Protein AF-A0A317LNT5-F1 (afdb_monomer)

Secondary structure (DSSP, 8-state):
----------------------------------HHHHHHHHHHHHHHHHHHH-HHHHHHHH---S-SEEETTEEESSHHHHHHHTTSEEEETTEEEE-TTS-HHHHGGGGT--HHHHHHHHHHHHHHSEE-SSSS-EEHHHHHHHHHHHHTTS-SSHHHHHHHHHHHHTTPPP-

pLDDT: mean 80.12, std 17.14, range [40.41, 97.0]

Radius of gyration: 27.3 Å; Cα contacts (8 Å, |Δi|>4): 209; chains: 1; bounding box: 41×61×91 Å

Nearest PDB structures (foldseek):
  6fer-assembly11_K  TM=1.697E-01  e=6.367E+00  Homo sapiens

Sequence (175 aa):
MVLSLALVSVTGCSGAGEGDAGDAAEEEQKEYISRVWVIDTAWTHVLGRILEGDEEGVAVLGGSAQPFEEHGGNVWETNIDFLLDSGLLQEADGQYRVDPSLGMAEAGREISLGGEEIRDAVMRTLEASPVTWCGEETNGLDFADAYYTEHYGEFDSKKEYVVSIGKYVECGTAP

Solvent-accessible surface area (backbone atoms only — not comparable to full-atom values): 10520 Å² total; per-residue (Å²): 139,85,88,85,82,86,86,86,84,88,80,84,77,92,72,94,63,87,72,75,80,66,76,75,72,74,73,75,78,67,57,91,76,54,68,66,56,54,48,52,46,33,45,41,48,46,52,35,54,36,51,74,75,32,73,64,39,48,43,57,34,60,59,43,93,49,67,68,50,75,57,99,88,47,74,24,55,19,56,50,54,45,36,41,67,23,56,45,33,46,80,55,98,91,39,61,42,52,54,70,88,58,51,48,54,64,26,14,55,89,70,75,41,54,33,62,62,50,44,52,54,51,47,55,47,23,58,69,19,76,38,63,87,77,57,77,76,42,34,35,39,63,55,30,49,48,52,44,72,74,50,69,84,75,62,64,44,71,68,53,49,55,56,28,47,58,31,41,78,70,61,38,77,55,124

Mean predicted aligned error: 11.36 Å

Foldseek 3Di:
DDDDDDDDDDDDDDDPDPPPPPPPPPPPPQDDDDLLLLLQLLLLLLLQLCQVDPPPLVCLQQVQQAQPDDDPNDTHRGLVRVQVQLVQWDDDPNGIGGDSVAQLQNSNVVVPDGSVVSVVSSLVSQQRAWDPQQHDIDGRSVLSVVCSVPCPPVDRDPVLSNVQSNCSSVNHHRD

Structure (mmCIF, N/CA/C/O backbone):
data_AF-A0A317LNT5-F1
#
_entry.id   AF-A0A317LNT5-F1
#
loop_
_atom_site.group_PDB
_atom_site.id
_atom_site.type_symbol
_atom_site.label_atom_id
_atom_site.label_alt_id
_atom_site.label_comp_id
_atom_site.label_asym_id
_atom_site.label_entity_id
_atom_site.label_seq_id
_atom_site.pdbx_PDB_ins_code
_atom_site.Cartn_x
_atom_site.Cartn_y
_atom_site.Cartn_z
_atom_site.occupancy
_atom_site.B_iso_or_equiv
_atom_site.auth_seq_id
_atom_site.auth_comp_id
_atom_site.auth_asym_id
_atom_site.auth_atom_id
_atom_site.pdbx_PDB_model_num
ATOM 1 N N . MET A 1 1 ? 9.625 -50.856 71.221 1.00 41.06 1 MET A N 1
ATOM 2 C CA . MET A 1 1 ? 10.938 -50.339 71.675 1.00 41.06 1 MET A CA 1
ATOM 3 C C . MET A 1 1 ? 11.763 -50.101 70.419 1.00 41.06 1 MET A C 1
ATOM 5 O O . MET A 1 1 ? 11.916 -51.053 69.681 1.00 41.06 1 MET A O 1
ATOM 9 N N . VAL A 1 2 ? 12.227 -48.915 70.035 1.00 40.41 2 VAL A N 1
ATOM 10 C CA . VAL A 1 2 ? 12.371 -47.619 70.709 1.00 40.41 2 VAL A CA 1
ATOM 11 C C . VAL A 1 2 ? 11.974 -46.516 69.718 1.00 40.41 2 VAL A C 1
ATOM 13 O O . VAL A 1 2 ? 12.307 -46.568 68.541 1.00 40.41 2 VAL A O 1
ATOM 16 N N . LEU A 1 3 ? 11.224 -45.561 70.254 1.00 41.91 3 LEU A N 1
ATOM 17 C CA . LEU A 1 3 ? 10.791 -44.284 69.700 1.00 41.91 3 LEU A CA 1
ATOM 18 C C . LEU A 1 3 ? 11.866 -43.233 70.042 1.00 41.91 3 LEU A C 1
ATOM 20 O O . LEU A 1 3 ? 12.284 -43.231 71.199 1.00 41.91 3 LEU A O 1
ATOM 24 N N . SER A 1 4 ? 12.302 -42.377 69.106 1.00 43.25 4 SER A N 1
ATOM 25 C CA . SER A 1 4 ? 13.040 -41.095 69.304 1.00 43.25 4 SER A CA 1
ATOM 26 C C . SER A 1 4 ? 13.486 -40.558 67.927 1.00 43.25 4 SER A C 1
ATOM 28 O O . SER A 1 4 ? 13.850 -41.362 67.083 1.00 43.25 4 SER A O 1
ATOM 30 N N . LEU A 1 5 ? 13.523 -39.266 67.592 1.00 48.53 5 LEU A N 1
ATOM 31 C CA . LEU A 1 5 ? 13.329 -38.024 68.341 1.00 48.53 5 LEU A CA 1
ATOM 32 C C . LEU A 1 5 ? 12.905 -36.916 67.348 1.00 48.53 5 LEU A C 1
ATOM 34 O O . LEU A 1 5 ? 13.256 -36.960 66.172 1.00 48.53 5 LEU A O 1
ATOM 38 N N . ALA A 1 6 ? 12.160 -35.934 67.848 1.00 48.81 6 ALA A N 1
ATOM 39 C CA . ALA A 1 6 ? 11.609 -34.794 67.123 1.00 48.81 6 ALA A CA 1
ATOM 40 C C . ALA A 1 6 ? 12.649 -33.732 66.716 1.00 48.81 6 ALA A C 1
ATOM 42 O O . ALA A 1 6 ? 13.654 -33.555 67.399 1.00 48.81 6 ALA A O 1
ATOM 43 N N . LEU A 1 7 ? 12.303 -32.926 65.707 1.00 53.44 7 LEU A N 1
ATOM 44 C CA . LEU A 1 7 ? 12.669 -31.510 65.641 1.00 53.44 7 LEU A CA 1
ATOM 45 C C . LEU A 1 7 ? 11.464 -30.716 65.127 1.00 53.44 7 LEU A C 1
ATOM 47 O O . LEU A 1 7 ? 11.053 -30.822 63.975 1.00 53.44 7 LEU A O 1
ATOM 51 N N . VAL A 1 8 ? 10.875 -29.973 66.058 1.00 48.09 8 VAL A N 1
ATOM 52 C CA . VAL A 1 8 ? 9.843 -28.965 65.844 1.00 48.09 8 VAL A CA 1
ATOM 53 C C . VAL A 1 8 ? 10.559 -27.652 65.536 1.00 48.09 8 VAL A C 1
ATOM 55 O O . VAL A 1 8 ? 11.406 -27.226 66.320 1.00 48.09 8 VAL A O 1
ATOM 58 N N . SER A 1 9 ? 10.182 -26.980 64.452 1.00 61.81 9 SER A N 1
ATOM 59 C CA . SER A 1 9 ? 10.436 -25.548 64.288 1.00 61.81 9 SER A CA 1
ATOM 60 C C . SER A 1 9 ? 9.100 -24.825 64.356 1.00 61.81 9 SER A C 1
ATOM 62 O O . SER A 1 9 ? 8.249 -24.971 63.483 1.00 61.81 9 SER A O 1
ATOM 64 N N . VAL A 1 10 ? 8.910 -24.092 65.452 1.00 53.84 10 VAL A N 1
ATOM 65 C CA . VAL A 1 10 ? 7.802 -23.161 65.648 1.00 53.84 10 VAL A CA 1
ATOM 66 C C . VAL A 1 10 ? 8.249 -21.805 65.114 1.00 53.84 10 VAL A C 1
ATOM 68 O O . VAL A 1 10 ? 9.133 -21.180 65.693 1.00 53.84 10 VAL A O 1
ATOM 71 N N . THR A 1 11 ? 7.601 -21.323 64.063 1.00 61.69 11 THR A N 1
ATOM 72 C CA . THR A 1 11 ? 7.450 -19.888 63.805 1.00 61.69 11 THR A CA 1
ATOM 73 C C . THR A 1 11 ? 5.978 -19.641 63.536 1.00 61.69 11 THR A C 1
ATOM 75 O O . THR A 1 11 ? 5.487 -19.772 62.420 1.00 61.69 11 THR A O 1
ATOM 78 N N . GLY A 1 12 ? 5.252 -19.345 64.612 1.00 47.97 12 GLY A N 1
ATOM 79 C CA . GLY A 1 12 ? 3.944 -18.726 64.511 1.00 47.97 12 GLY A CA 1
ATOM 80 C C . GLY A 1 12 ? 4.105 -17.230 64.264 1.00 47.97 12 GLY A C 1
ATOM 81 O O . GLY A 1 12 ? 4.896 -16.577 64.939 1.00 47.97 12 GLY A O 1
ATOM 82 N N . CYS A 1 13 ? 3.311 -16.694 63.347 1.00 54.97 13 CYS A N 1
ATOM 83 C CA . CYS A 1 13 ? 2.581 -15.464 63.614 1.00 54.97 13 CYS A CA 1
ATOM 84 C C . CYS A 1 13 ? 1.271 -15.515 62.832 1.00 54.97 13 CYS A C 1
ATOM 86 O O . CYS A 1 13 ? 1.260 -15.498 61.603 1.00 54.97 13 CYS A O 1
ATOM 88 N N . SER A 1 14 ? 0.173 -15.633 63.576 1.00 50.62 14 SER A N 1
ATOM 89 C CA . SER A 1 14 ? -1.175 -15.395 63.087 1.00 50.62 14 SER A CA 1
ATOM 90 C C . SER A 1 14 ? -1.264 -13.983 62.521 1.00 50.62 14 SER A C 1
ATOM 92 O O . SER A 1 14 ? -1.016 -13.009 63.226 1.00 50.62 14 SER A O 1
ATOM 94 N N . GLY A 1 15 ? -1.675 -13.892 61.268 1.00 41.75 15 GLY A N 1
ATOM 95 C CA . GLY A 1 15 ? -2.195 -12.684 60.655 1.00 41.75 15 GLY A CA 1
ATOM 96 C C . GLY A 1 15 ? -3.374 -13.101 59.800 1.00 41.75 15 GLY A C 1
ATOM 97 O O . GLY A 1 15 ? -3.214 -13.341 58.610 1.00 41.75 15 GLY A O 1
ATOM 98 N N . ALA A 1 16 ? -4.535 -13.266 60.434 1.00 53.12 16 ALA A N 1
ATOM 99 C CA . ALA A 1 16 ? -5.800 -13.292 59.725 1.00 53.12 16 ALA A CA 1
ATOM 100 C C . ALA A 1 16 ? -6.025 -11.877 59.186 1.00 53.12 16 ALA A C 1
ATOM 102 O O . ALA A 1 16 ? -6.449 -10.982 59.912 1.00 53.12 16 ALA A O 1
ATOM 103 N N . GLY A 1 17 ? -5.637 -11.669 57.937 1.00 40.84 17 GLY A N 1
ATOM 104 C CA . GLY A 1 17 ? -6.259 -10.688 57.074 1.00 40.84 17 GLY A CA 1
ATOM 105 C C . GLY A 1 17 ? -6.892 -11.498 55.964 1.00 40.84 17 GLY A C 1
ATOM 106 O O . GLY A 1 17 ? -6.172 -12.192 55.248 1.00 40.84 17 GLY A O 1
ATOM 107 N N . GLU A 1 18 ? -8.219 -11.469 55.876 1.00 49.56 18 GLU A N 1
ATOM 108 C CA . GLU A 1 18 ? -8.924 -11.741 54.630 1.00 49.56 18 GLU A CA 1
ATOM 109 C C . GLU A 1 18 ? -8.228 -10.924 53.537 1.00 49.56 18 GLU A C 1
ATOM 111 O O . GLU A 1 18 ? -8.405 -9.713 53.425 1.00 49.56 18 GLU A O 1
ATOM 116 N N . GLY A 1 19 ? -7.345 -11.587 52.792 1.00 40.50 19 GLY A N 1
ATOM 117 C CA . GLY A 1 19 ? -6.929 -11.110 51.495 1.00 40.50 19 GLY A CA 1
ATOM 118 C C . GLY A 1 19 ? -8.161 -11.247 50.635 1.00 40.50 19 GLY A C 1
ATOM 119 O O . GLY A 1 19 ? -8.465 -12.347 50.177 1.00 40.50 19 GLY A O 1
ATOM 120 N N . ASP A 1 20 ? -8.898 -10.144 50.520 1.00 44.88 20 ASP A N 1
ATOM 121 C CA . ASP A 1 20 ? -9.689 -9.829 49.346 1.00 44.88 20 ASP A CA 1
ATOM 122 C C . ASP A 1 20 ? -8.919 -10.397 48.155 1.00 44.88 20 ASP A C 1
ATOM 124 O O . ASP A 1 20 ? -7.809 -9.951 47.844 1.00 44.88 20 ASP A O 1
ATOM 128 N N . ALA A 1 21 ? -9.444 -11.481 47.586 1.00 48.00 21 ALA A N 1
ATOM 129 C CA . ALA A 1 21 ? -9.039 -11.943 46.277 1.00 48.00 21 ALA A CA 1
ATOM 130 C C . ALA A 1 21 ? -9.561 -10.873 45.322 1.00 48.00 21 ALA A C 1
ATOM 132 O O . ALA A 1 21 ? -10.578 -11.060 44.661 1.00 48.00 21 ALA A O 1
ATOM 133 N N . GLY A 1 22 ? -8.902 -9.712 45.369 1.00 42.16 22 GLY A N 1
ATOM 134 C CA . GLY A 1 22 ? -9.009 -8.664 44.393 1.00 42.16 22 GLY A CA 1
ATOM 135 C C . GLY A 1 22 ? -8.662 -9.351 43.100 1.00 42.16 22 GLY A C 1
ATOM 136 O O . GLY A 1 22 ? -7.510 -9.731 42.886 1.00 42.16 22 GLY A O 1
ATOM 137 N N . ASP A 1 23 ? -9.725 -9.625 42.357 1.00 47.44 23 ASP A N 1
ATOM 138 C CA . ASP A 1 23 ? -9.767 -9.898 40.942 1.00 47.44 23 ASP A CA 1
ATOM 139 C C . ASP A 1 23 ? -8.608 -9.134 40.309 1.00 47.44 23 ASP A C 1
ATOM 141 O O . ASP A 1 23 ? -8.657 -7.912 40.139 1.00 47.44 23 ASP A O 1
ATOM 145 N N . ALA A 1 24 ? -7.489 -9.832 40.112 1.00 51.69 24 ALA A N 1
ATOM 146 C CA . ALA A 1 24 ? -6.407 -9.314 39.314 1.00 51.69 24 ALA A CA 1
ATOM 147 C C . ALA A 1 24 ? -6.984 -9.353 37.911 1.00 51.69 24 ALA A C 1
ATOM 149 O O . ALA A 1 24 ? -6.837 -10.352 37.213 1.00 51.69 24 ALA A O 1
ATOM 150 N N . ALA A 1 25 ? -7.731 -8.300 37.569 1.00 55.66 25 ALA A N 1
ATOM 151 C CA . ALA A 1 25 ? -8.067 -7.980 36.207 1.00 55.66 25 ALA A CA 1
ATOM 152 C C . ALA A 1 25 ? -6.741 -8.078 35.462 1.00 55.66 25 ALA A C 1
ATOM 154 O O . ALA A 1 25 ? -5.825 -7.287 35.699 1.00 55.66 25 ALA A O 1
ATOM 155 N N . GLU A 1 26 ? -6.595 -9.144 34.680 1.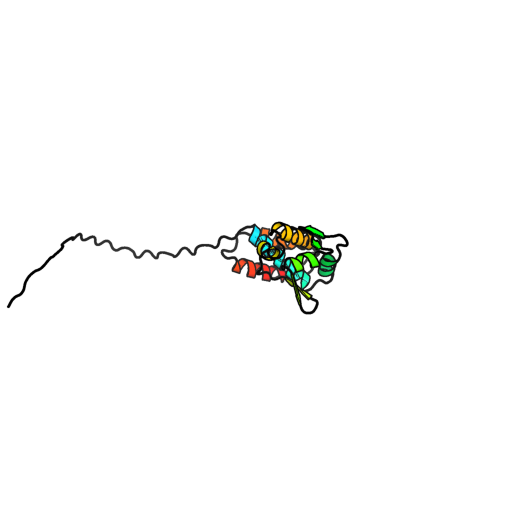00 55.78 26 GLU A N 1
ATOM 156 C CA . GLU A 1 26 ? -5.525 -9.250 33.715 1.00 55.78 26 GLU A CA 1
ATOM 157 C C . GLU A 1 26 ? -5.745 -8.043 32.807 1.00 55.78 26 GLU A C 1
ATOM 159 O O . GLU A 1 26 ? -6.661 -8.039 31.988 1.00 55.78 26 GLU A O 1
ATOM 164 N N . GLU A 1 27 ? -5.006 -6.954 33.042 1.00 60.03 27 GLU A N 1
ATOM 165 C CA . GLU A 1 27 ? -4.936 -5.867 32.079 1.00 60.03 27 GLU A CA 1
ATOM 166 C C . GLU A 1 27 ? -4.418 -6.516 30.798 1.00 60.03 27 GLU A C 1
ATOM 168 O O . GLU A 1 27 ? -3.234 -6.854 30.700 1.00 60.03 27 GLU A O 1
ATOM 173 N N . GLU A 1 28 ? -5.329 -6.783 29.856 1.00 65.31 28 GLU A N 1
ATOM 174 C CA . GLU A 1 28 ? -4.975 -7.229 28.518 1.00 65.31 28 GLU A CA 1
ATOM 175 C C . GLU A 1 28 ? -3.920 -6.253 28.006 1.00 65.31 28 GLU A C 1
ATOM 177 O O . GLU A 1 28 ? -4.168 -5.052 27.862 1.00 65.31 28 GLU A O 1
ATOM 182 N N . GLN A 1 29 ? -2.698 -6.756 27.818 1.00 68.00 29 GLN A N 1
ATOM 183 C CA . GLN A 1 29 ? -1.615 -5.943 27.293 1.00 68.00 29 GLN A CA 1
ATOM 184 C C . GLN A 1 29 ? -2.018 -5.512 25.889 1.00 68.00 29 GLN A C 1
ATOM 186 O O . GLN A 1 29 ? -1.993 -6.318 24.959 1.00 68.00 29 GLN A O 1
ATOM 191 N N . LYS A 1 30 ? -2.407 -4.242 25.754 1.00 76.00 30 LYS A N 1
ATOM 192 C CA . LYS A 1 30 ? -2.719 -3.644 24.459 1.00 76.00 30 LYS A CA 1
ATOM 193 C C . LYS A 1 30 ? -1.519 -3.804 23.536 1.00 76.00 30 LYS A C 1
ATOM 195 O O . LYS A 1 30 ? -0.383 -3.509 23.925 1.00 76.00 30 LYS A O 1
ATOM 200 N N . GLU A 1 31 ? -1.767 -4.291 22.325 1.00 90.19 31 GLU A N 1
ATOM 201 C CA . GLU A 1 31 ? -0.718 -4.446 21.327 1.00 90.19 31 GLU A CA 1
ATOM 202 C C . GLU A 1 31 ? -0.141 -3.063 20.988 1.00 90.19 31 GLU A C 1
ATOM 204 O O . GLU A 1 31 ? -0.874 -2.089 20.822 1.00 90.19 31 GLU A O 1
ATOM 209 N N . TYR A 1 32 ? 1.185 -2.950 20.873 1.00 90.56 32 TYR A N 1
ATOM 210 C CA . TYR A 1 32 ? 1.775 -1.726 20.338 1.00 90.56 32 TYR A CA 1
ATOM 211 C C . TYR A 1 32 ? 1.532 -1.654 18.827 1.00 90.56 32 TYR A C 1
ATOM 213 O O . TYR A 1 32 ? 2.093 -2.435 18.053 1.00 90.56 32 TYR A O 1
ATOM 221 N N . ILE A 1 33 ? 0.725 -0.678 18.415 1.00 94.88 33 ILE A N 1
ATOM 222 C CA . ILE A 1 33 ? 0.372 -0.429 17.019 1.00 94.88 33 ILE A CA 1
ATOM 223 C C . ILE A 1 33 ? 0.990 0.905 16.607 1.00 94.88 33 ILE A C 1
ATOM 225 O O . ILE A 1 33 ? 0.605 1.969 17.094 1.00 94.88 33 ILE A O 1
ATOM 229 N N . SER A 1 34 ? 2.001 0.856 15.740 1.00 94.56 34 SER A N 1
ATOM 230 C CA . SER A 1 34 ? 2.661 2.071 15.265 1.00 94.56 34 SER A CA 1
ATOM 231 C C . SER A 1 34 ? 1.815 2.769 14.196 1.00 94.56 34 SER A C 1
ATOM 233 O O . SER A 1 34 ? 1.147 2.117 13.396 1.00 94.56 34 SER A O 1
ATOM 235 N N . ARG A 1 35 ? 1.896 4.107 14.133 1.00 94.88 35 ARG A N 1
ATOM 236 C CA . ARG A 1 35 ? 1.295 4.914 13.046 1.00 94.88 35 ARG A CA 1
ATOM 237 C C . ARG A 1 35 ? 1.684 4.391 11.673 1.00 94.88 35 ARG A C 1
ATOM 239 O O . ARG A 1 35 ? 0.836 4.206 10.814 1.00 94.88 35 ARG A O 1
ATOM 246 N N . VAL A 1 36 ? 2.978 4.132 11.519 1.00 93.50 36 VAL A N 1
ATOM 247 C CA . VAL A 1 36 ? 3.580 3.646 10.282 1.00 93.50 36 VAL A CA 1
ATOM 248 C C . VAL A 1 36 ? 2.948 2.326 9.844 1.00 93.50 36 VAL A C 1
ATOM 250 O O . VAL A 1 36 ? 2.590 2.190 8.685 1.00 93.50 36 VAL A O 1
ATOM 253 N N . TRP A 1 37 ? 2.726 1.392 10.774 1.00 94.69 37 TRP A N 1
ATOM 254 C CA . TRP A 1 37 ? 2.079 0.124 10.450 1.00 94.69 37 TRP A CA 1
ATOM 255 C C . TRP A 1 37 ? 0.633 0.316 9.970 1.00 94.69 37 TRP A C 1
ATOM 257 O O . TRP A 1 37 ? 0.230 -0.334 9.012 1.00 94.69 37 TRP A O 1
ATOM 267 N N . VAL A 1 38 ? -0.140 1.218 10.589 1.00 96.00 38 VAL A N 1
ATOM 268 C CA . VAL A 1 38 ? -1.528 1.492 10.163 1.00 96.00 38 VAL A CA 1
ATOM 269 C C . VAL A 1 38 ? -1.564 2.099 8.761 1.00 96.00 38 VAL A C 1
ATOM 271 O O . VAL A 1 38 ? -2.360 1.655 7.939 1.00 96.00 38 VAL A O 1
ATOM 274 N N . ILE A 1 39 ? -0.687 3.072 8.491 1.00 95.94 39 ILE A N 1
ATOM 275 C CA . ILE A 1 39 ? -0.557 3.720 7.177 1.00 95.94 39 ILE A CA 1
ATOM 276 C C . ILE A 1 39 ? -0.194 2.683 6.115 1.00 95.94 39 ILE A C 1
ATOM 278 O O . ILE A 1 39 ? -0.938 2.518 5.153 1.00 95.94 39 ILE A O 1
ATOM 282 N N . ASP A 1 40 ? 0.886 1.926 6.332 1.00 95.25 40 ASP A N 1
ATOM 283 C CA . ASP A 1 40 ? 1.335 0.903 5.386 1.00 95.25 40 ASP A CA 1
ATOM 284 C C . ASP A 1 40 ? 0.236 -0.129 5.128 1.00 95.25 40 ASP A C 1
ATOM 286 O O . ASP A 1 40 ? -0.008 -0.498 3.986 1.00 95.25 40 ASP A O 1
ATOM 290 N N . THR A 1 41 ? -0.472 -0.566 6.173 1.00 95.62 41 THR A N 1
ATOM 291 C CA . THR A 1 41 ? -1.561 -1.540 6.026 1.0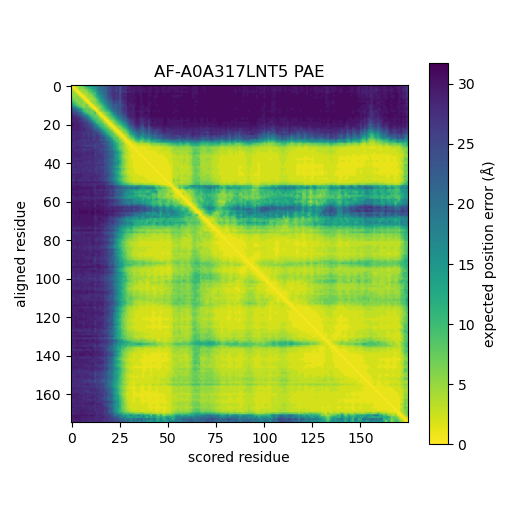0 95.62 41 THR A CA 1
ATOM 292 C C . THR A 1 41 ? -2.702 -0.957 5.190 1.00 95.62 41 THR A C 1
ATOM 294 O O . THR A 1 41 ? -3.185 -1.620 4.276 1.00 95.62 41 THR A O 1
ATOM 297 N N . ALA A 1 42 ? -3.117 0.288 5.441 1.00 96.19 42 ALA A N 1
ATOM 298 C CA . ALA A 1 42 ? -4.158 0.941 4.647 1.00 96.19 42 ALA A CA 1
ATOM 299 C C . ALA A 1 42 ? -3.744 1.061 3.173 1.00 96.19 42 ALA A C 1
ATOM 301 O O . ALA A 1 42 ? -4.503 0.672 2.285 1.00 96.19 42 ALA A O 1
ATOM 302 N N . TRP A 1 43 ? -2.517 1.513 2.915 1.00 96.06 43 TRP A N 1
ATOM 303 C CA . TRP A 1 43 ? -1.955 1.643 1.572 1.00 96.06 43 TRP A CA 1
ATOM 304 C C . TRP A 1 43 ? -1.932 0.304 0.826 1.00 96.06 43 TRP A C 1
ATOM 306 O O . TRP A 1 43 ? -2.403 0.213 -0.306 1.00 96.06 43 TRP A O 1
ATOM 316 N N . THR A 1 44 ? -1.459 -0.757 1.478 1.00 95.38 44 THR A N 1
ATOM 317 C CA . THR A 1 44 ? -1.389 -2.116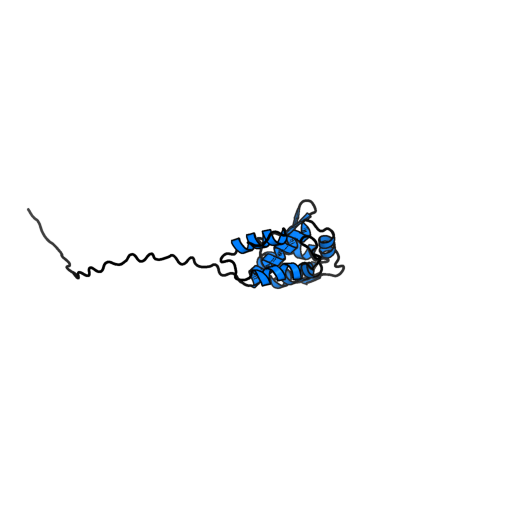 0.926 1.00 95.38 44 THR A CA 1
ATOM 318 C C . THR A 1 44 ? -2.773 -2.666 0.568 1.00 95.38 44 THR A C 1
ATOM 320 O O . THR A 1 44 ? -2.949 -3.272 -0.490 1.00 95.38 44 THR A O 1
ATOM 323 N N . HIS A 1 45 ? -3.785 -2.420 1.402 1.00 95.12 45 HIS A N 1
ATOM 324 C CA . HIS A 1 45 ? -5.161 -2.829 1.113 1.00 95.12 45 HIS A CA 1
ATOM 325 C C . HIS A 1 45 ? -5.793 -2.031 -0.035 1.00 95.12 45 HIS A C 1
ATOM 327 O O . HIS A 1 45 ? -6.491 -2.615 -0.865 1.00 95.12 45 HIS A O 1
ATOM 333 N N . VAL A 1 46 ? -5.548 -0.720 -0.113 1.00 94.00 46 VAL A N 1
ATOM 334 C CA . VAL A 1 46 ? -6.030 0.106 -1.232 1.00 94.00 46 VAL A CA 1
ATOM 335 C C . VAL A 1 46 ? -5.363 -0.321 -2.537 1.00 94.00 46 VAL A C 1
ATOM 337 O O . VAL A 1 46 ? -6.059 -0.516 -3.530 1.00 94.00 46 VAL A O 1
ATOM 340 N N . LEU A 1 47 ? -4.050 -0.571 -2.527 1.00 93.25 47 LEU A N 1
ATOM 341 C CA . LEU A 1 47 ? -3.328 -1.116 -3.678 1.00 93.25 47 LEU A CA 1
ATOM 342 C C . LEU A 1 47 ? -3.908 -2.465 -4.118 1.00 93.25 47 LEU A C 1
ATOM 344 O O . LEU A 1 47 ? -4.165 -2.670 -5.303 1.00 93.25 47 LEU A O 1
ATOM 348 N N . GLY A 1 48 ? -4.168 -3.369 -3.169 1.00 92.12 48 GLY A N 1
ATOM 349 C CA . GLY A 1 48 ? -4.823 -4.645 -3.452 1.00 92.12 48 GLY A CA 1
ATOM 350 C C . GLY A 1 48 ? -6.178 -4.455 -4.135 1.00 92.12 48 GLY A C 1
ATOM 351 O O . GLY A 1 48 ? -6.462 -5.111 -5.134 1.00 92.12 48 GLY A O 1
ATOM 352 N N . ARG A 1 49 ? -6.981 -3.497 -3.661 1.00 91.81 49 ARG A N 1
ATOM 353 C CA . ARG A 1 49 ? -8.296 -3.200 -4.238 1.00 91.81 49 ARG A CA 1
ATOM 354 C C . ARG A 1 49 ? -8.219 -2.623 -5.654 1.00 91.81 49 ARG A C 1
ATOM 356 O O . ARG A 1 49 ? -9.033 -3.008 -6.491 1.00 91.81 49 ARG A O 1
ATOM 363 N N . ILE A 1 50 ? -7.248 -1.748 -5.927 1.00 88.62 50 ILE A N 1
ATOM 364 C CA . ILE A 1 50 ? -6.975 -1.214 -7.274 1.00 88.62 50 ILE A CA 1
ATOM 365 C C . ILE A 1 50 ? -6.711 -2.373 -8.245 1.00 88.62 50 ILE A C 1
ATOM 367 O O . ILE A 1 50 ? -7.344 -2.481 -9.293 1.00 88.62 50 ILE A O 1
ATOM 371 N N . LEU A 1 51 ? -5.831 -3.296 -7.856 1.00 87.88 51 LEU A N 1
ATOM 372 C CA . LEU A 1 51 ? -5.407 -4.419 -8.696 1.00 87.88 51 LEU A CA 1
ATOM 373 C C . LEU A 1 51 ? -6.517 -5.430 -9.013 1.00 87.88 51 LEU A C 1
ATOM 375 O O . LEU A 1 51 ? -6.455 -6.111 -10.035 1.00 87.88 51 LEU A O 1
ATOM 379 N N . GLU A 1 52 ? -7.533 -5.543 -8.158 1.00 85.19 52 GLU A N 1
ATOM 380 C CA . GLU A 1 52 ? -8.652 -6.469 -8.359 1.00 85.19 52 GLU A CA 1
ATOM 381 C C . GLU A 1 52 ? -9.658 -6.019 -9.424 1.00 85.19 52 GLU A C 1
ATOM 383 O O . GLU A 1 52 ? -10.398 -6.857 -9.948 1.00 85.19 52 GLU A O 1
ATOM 388 N N . GLY A 1 53 ? -9.762 -4.717 -9.695 1.00 65.94 53 GLY A N 1
ATOM 389 C CA . GLY A 1 53 ? -10.922 -4.170 -10.402 1.00 65.94 53 GLY A CA 1
ATOM 390 C C . GLY A 1 53 ? -10.652 -3.022 -11.361 1.00 65.94 53 GLY A C 1
ATOM 391 O O . GLY A 1 53 ? -11.583 -2.645 -12.072 1.00 65.94 53 GLY A O 1
ATOM 392 N N . ASP A 1 54 ? -9.43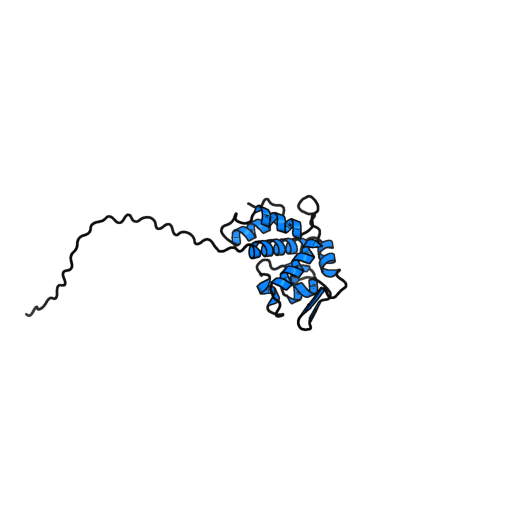4 -2.483 -11.400 1.00 64.62 54 ASP A N 1
ATOM 393 C CA . ASP A 1 54 ? -9.133 -1.280 -12.164 1.00 64.62 54 ASP A CA 1
ATOM 394 C C . ASP A 1 54 ? -7.988 -1.495 -13.169 1.00 64.62 54 ASP A C 1
ATOM 396 O O . ASP A 1 54 ? -6.803 -1.405 -12.841 1.00 64.62 54 ASP A O 1
ATOM 400 N N . GLU A 1 55 ? -8.354 -1.779 -14.427 1.00 67.62 55 GLU A N 1
ATOM 401 C CA . GLU A 1 55 ? -7.400 -1.859 -15.544 1.00 67.62 55 GLU A CA 1
ATOM 402 C C . GLU A 1 55 ? -6.608 -0.548 -15.711 1.00 67.62 55 GLU A C 1
ATOM 404 O O . GLU A 1 55 ? -5.462 -0.588 -16.162 1.00 67.62 55 GLU A O 1
ATOM 409 N N . GLU A 1 56 ? -7.179 0.600 -15.323 1.00 63.41 56 GLU A N 1
ATOM 410 C CA . GLU A 1 56 ? -6.506 1.901 -15.352 1.00 63.41 56 GLU A CA 1
ATOM 411 C C . GLU A 1 56 ? -5.424 1.979 -14.269 1.00 63.41 56 GLU A C 1
ATOM 413 O O . GLU A 1 56 ? -4.286 2.335 -14.570 1.00 63.41 56 GLU A O 1
ATOM 418 N N . GLY A 1 57 ? -5.716 1.526 -13.050 1.00 63.62 57 GLY A N 1
ATOM 419 C CA . GLY A 1 57 ? -4.729 1.381 -11.980 1.00 63.62 57 GLY A CA 1
ATOM 4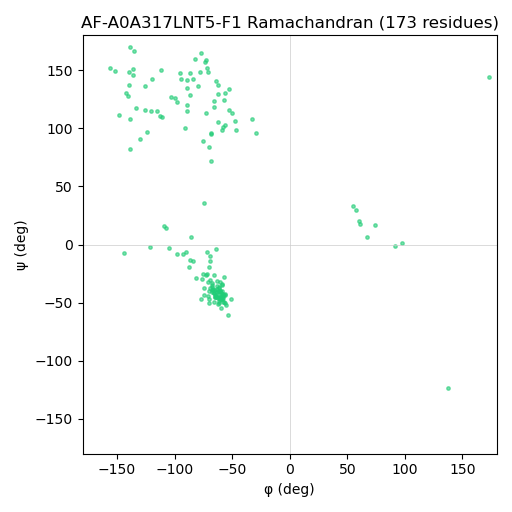20 C C . GLY A 1 57 ? -3.583 0.418 -12.321 1.00 63.62 57 GLY A C 1
ATOM 421 O O . GLY A 1 57 ? -2.415 0.715 -12.060 1.00 63.62 57 GLY A O 1
ATOM 422 N N . VAL A 1 58 ? -3.874 -0.704 -12.990 1.00 68.06 58 VAL A N 1
ATOM 423 C CA . VAL A 1 58 ? -2.831 -1.617 -13.506 1.00 68.06 58 VAL A CA 1
ATOM 424 C C . VAL A 1 58 ? -2.011 -0.952 -14.620 1.00 68.06 58 VAL A C 1
ATOM 426 O O . VAL A 1 58 ? -0.790 -1.119 -14.681 1.00 68.06 58 VAL A O 1
ATOM 429 N N . ALA A 1 59 ? -2.644 -0.162 -15.489 1.00 66.75 59 ALA A N 1
ATOM 430 C CA . ALA A 1 59 ? -1.947 0.587 -16.531 1.00 66.75 59 ALA A CA 1
ATOM 431 C C . ALA A 1 59 ? -1.052 1.699 -15.959 1.00 66.75 59 ALA A C 1
ATOM 433 O O . ALA A 1 59 ? 0.033 1.923 -16.491 1.00 66.75 59 ALA A O 1
ATOM 434 N N . VAL A 1 60 ? -1.449 2.360 -14.866 1.00 68.69 60 VAL A N 1
ATOM 435 C CA . VAL A 1 60 ? -0.615 3.333 -14.136 1.00 68.69 60 VAL A CA 1
ATOM 436 C C . VAL A 1 60 ? 0.624 2.651 -13.554 1.00 68.69 60 VAL A C 1
ATOM 438 O O . VAL A 1 60 ? 1.741 3.136 -13.726 1.00 68.69 60 VAL A O 1
ATOM 441 N N . LEU A 1 61 ? 0.442 1.482 -12.941 1.00 68.75 61 LEU A N 1
ATOM 442 C CA . LEU A 1 61 ? 1.515 0.648 -12.403 1.00 68.75 61 LEU A CA 1
ATOM 443 C C . LEU A 1 61 ? 2.543 0.215 -13.473 1.00 68.75 61 LEU A C 1
ATOM 445 O O . LEU A 1 61 ? 3.749 0.217 -13.212 1.00 68.75 61 LEU A O 1
ATOM 449 N N . GLY A 1 62 ? 2.081 -0.132 -14.679 1.00 59.75 62 GLY A N 1
ATOM 450 C CA . GLY A 1 62 ? 2.927 -0.566 -15.802 1.00 59.75 62 GLY A CA 1
ATOM 451 C C . GLY A 1 62 ? 3.365 0.539 -16.779 1.00 59.75 62 GLY A C 1
ATOM 452 O O . GLY A 1 62 ? 4.160 0.277 -17.678 1.00 59.75 62 GLY A O 1
ATOM 453 N N . GLY A 1 63 ? 2.836 1.760 -16.660 1.00 58.88 63 GLY A N 1
ATOM 454 C CA . GLY A 1 63 ? 2.932 2.813 -17.685 1.00 58.88 63 GLY A CA 1
ATOM 455 C C . GLY A 1 63 ? 4.144 3.746 -17.582 1.00 58.88 63 GLY A C 1
ATOM 456 O O . GLY A 1 63 ? 4.371 4.579 -18.465 1.00 58.88 63 GLY A O 1
ATOM 457 N N . SER A 1 64 ? 4.935 3.628 -16.521 1.00 54.50 64 SER A N 1
ATOM 458 C CA . SER A 1 64 ? 6.092 4.485 -16.247 1.00 54.50 64 SER A CA 1
ATOM 459 C C . SER A 1 64 ? 7.281 4.129 -17.151 1.00 54.50 64 SER A C 1
ATOM 461 O O . SER A 1 64 ? 8.107 3.317 -16.786 1.00 54.50 64 SER A O 1
ATOM 463 N N . ALA A 1 65 ? 7.408 4.726 -18.340 1.00 46.69 65 ALA A N 1
ATOM 464 C CA . ALA A 1 65 ? 8.461 4.399 -19.325 1.00 46.69 65 ALA A CA 1
ATOM 465 C C . ALA A 1 65 ? 9.895 4.913 -18.999 1.00 46.69 65 ALA A C 1
ATOM 467 O O . ALA A 1 65 ? 10.640 5.334 -19.890 1.00 46.69 65 ALA A O 1
ATOM 468 N N . GLN A 1 66 ? 10.303 4.928 -17.736 1.00 48.69 66 GLN A N 1
ATOM 469 C CA . GLN A 1 66 ? 11.658 5.269 -17.279 1.00 48.69 66 GLN A CA 1
ATOM 470 C C . GLN A 1 66 ? 12.009 4.300 -16.154 1.00 48.69 66 GLN A C 1
ATOM 472 O O . GLN A 1 66 ? 11.087 3.947 -15.421 1.00 48.69 66 GLN A O 1
ATOM 477 N N . PRO A 1 67 ? 13.287 3.910 -15.969 1.00 54.09 67 PRO A N 1
ATOM 478 C CA . PRO A 1 67 ? 13.635 3.063 -14.845 1.00 54.09 67 PRO A CA 1
ATOM 479 C C . PRO A 1 67 ? 13.113 3.710 -13.562 1.00 54.09 67 PRO A C 1
ATOM 481 O O . PRO A 1 67 ? 13.483 4.843 -13.242 1.00 54.09 67 PRO A O 1
ATOM 484 N N . PHE A 1 68 ? 12.172 3.033 -12.912 1.00 64.38 68 PHE A N 1
ATOM 485 C CA . PHE A 1 68 ? 11.452 3.568 -11.768 1.00 64.38 68 PHE A CA 1
ATOM 486 C C . PHE A 1 68 ? 12.405 3.726 -10.584 1.00 64.38 68 PHE A C 1
ATOM 488 O O . PHE A 1 68 ? 12.356 4.723 -9.862 1.00 64.38 68 PHE A O 1
ATOM 495 N N . GLU A 1 69 ? 13.336 2.779 -10.459 1.00 66.75 69 GLU A N 1
ATOM 496 C CA . GLU A 1 69 ? 14.351 2.774 -9.424 1.00 66.75 69 GLU A CA 1
ATOM 497 C C . GLU A 1 69 ? 15.618 2.049 -9.908 1.00 66.75 69 GLU A C 1
ATOM 499 O O . GLU A 1 69 ? 15.562 1.137 -10.738 1.00 66.75 69 GLU A O 1
ATOM 504 N N . GLU A 1 70 ? 16.777 2.477 -9.409 1.00 71.56 70 GLU A N 1
ATOM 505 C CA . GLU A 1 70 ? 18.058 1.792 -9.597 1.00 71.56 70 GLU A CA 1
ATOM 506 C C . GLU A 1 70 ? 18.656 1.541 -8.212 1.00 71.56 70 GLU A C 1
ATOM 508 O O . GLU A 1 70 ? 18.989 2.485 -7.492 1.00 71.56 70 GLU A O 1
ATOM 513 N N . HIS A 1 71 ? 18.810 0.271 -7.836 1.00 72.50 71 HIS A N 1
ATOM 514 C CA . HIS A 1 71 ? 19.408 -0.107 -6.557 1.00 72.50 71 HIS A CA 1
ATOM 515 C C . HIS A 1 71 ? 20.312 -1.325 -6.720 1.00 72.50 71 HIS A C 1
ATOM 517 O O . HIS A 1 71 ? 19.910 -2.354 -7.256 1.00 72.50 71 HIS A O 1
ATOM 523 N N . GLY A 1 72 ? 21.555 -1.230 -6.240 1.00 69.31 72 GLY A N 1
ATOM 524 C CA . GLY A 1 72 ? 22.462 -2.384 -6.178 1.00 69.31 72 GLY A CA 1
ATOM 525 C C . GLY A 1 72 ? 22.779 -3.047 -7.529 1.00 69.31 72 GLY A C 1
ATOM 526 O O . GLY A 1 72 ? 23.214 -4.195 -7.543 1.00 69.31 72 GLY A O 1
ATOM 527 N N . GLY A 1 73 ? 22.581 -2.346 -8.651 1.00 76.25 73 GLY A N 1
ATOM 528 C CA . GLY A 1 73 ? 22.748 -2.882 -10.008 1.00 76.25 73 GLY A CA 1
ATOM 529 C C . GLY A 1 73 ? 21.478 -3.475 -10.630 1.00 76.25 73 GLY A C 1
ATOM 530 O O . GLY A 1 73 ? 21.529 -3.891 -11.787 1.00 76.25 73 GLY A O 1
ATOM 531 N N . ASN A 1 74 ? 20.359 -3.487 -9.903 1.00 79.38 74 ASN A N 1
ATOM 532 C CA . ASN A 1 74 ? 19.036 -3.768 -10.454 1.00 79.38 74 ASN A CA 1
ATOM 533 C C . ASN A 1 74 ? 18.440 -2.488 -11.043 1.00 79.38 74 ASN A C 1
ATOM 535 O O . ASN A 1 74 ? 18.626 -1.402 -10.490 1.00 79.38 74 ASN A O 1
ATOM 539 N N . VAL A 1 75 ? 17.736 -2.635 -12.161 1.00 82.75 75 VAL A N 1
ATOM 540 C CA . VAL A 1 75 ? 17.045 -1.553 -12.864 1.00 82.75 75 VAL A CA 1
ATOM 541 C C . VAL A 1 75 ? 15.650 -2.064 -13.193 1.00 82.75 75 VAL A C 1
ATOM 543 O O . VAL A 1 75 ? 15.526 -3.038 -13.935 1.00 82.75 75 VAL A O 1
ATOM 546 N N . TRP A 1 76 ? 14.624 -1.421 -12.645 1.00 85.75 76 TRP A N 1
ATOM 547 C CA . TRP A 1 76 ? 13.228 -1.798 -12.877 1.00 85.75 76 TRP A CA 1
ATOM 548 C C . TRP A 1 76 ? 12.585 -0.841 -13.862 1.00 85.75 76 TRP A C 1
ATOM 550 O O . TRP A 1 76 ? 12.651 0.367 -13.656 1.00 85.75 76 TRP A O 1
ATOM 560 N N . GLU A 1 77 ? 11.973 -1.359 -14.926 1.00 78.12 77 GLU A N 1
ATOM 561 C CA . GLU A 1 77 ? 11.332 -0.525 -15.948 1.00 78.12 77 GLU A CA 1
ATOM 562 C C . GLU A 1 77 ? 9.987 0.023 -15.471 1.00 78.12 77 GLU A C 1
ATOM 564 O O . GLU A 1 77 ? 9.622 1.123 -15.866 1.00 78.12 77 GLU A O 1
ATOM 569 N N . THR A 1 78 ? 9.277 -0.701 -14.599 1.00 81.44 78 THR A N 1
ATOM 570 C CA . THR A 1 78 ? 7.961 -0.307 -14.080 1.00 81.44 78 THR A CA 1
ATOM 571 C C . THR A 1 78 ? 7.838 -0.503 -12.566 1.00 81.44 78 THR A C 1
ATOM 573 O O . THR A 1 78 ? 8.631 -1.213 -11.944 1.00 81.44 78 THR A O 1
ATOM 576 N N . ASN A 1 79 ? 6.790 0.084 -11.971 1.00 83.31 79 ASN A N 1
ATOM 577 C CA . ASN A 1 79 ? 6.426 -0.187 -10.575 1.00 83.31 79 ASN A CA 1
ATOM 578 C C . ASN A 1 79 ? 6.023 -1.639 -10.354 1.00 83.31 79 ASN A C 1
ATOM 580 O O . ASN A 1 79 ? 6.256 -2.180 -9.279 1.00 83.31 79 ASN A O 1
ATOM 584 N N . ILE A 1 80 ? 5.430 -2.274 -11.365 1.00 85.44 80 ILE A N 1
ATOM 585 C CA . ILE A 1 80 ? 5.064 -3.688 -11.302 1.00 85.44 80 ILE A CA 1
ATOM 586 C C . ILE A 1 80 ? 6.317 -4.537 -11.119 1.00 85.44 80 ILE A C 1
ATOM 588 O O . ILE A 1 80 ? 6.354 -5.340 -10.193 1.00 85.44 80 ILE A O 1
ATOM 592 N N . ASP A 1 81 ? 7.347 -4.324 -11.942 1.00 87.12 81 ASP A N 1
ATOM 593 C CA . ASP A 1 81 ? 8.582 -5.113 -11.874 1.00 87.12 81 ASP A CA 1
ATOM 594 C C . ASP A 1 81 ? 9.251 -4.965 -10.504 1.00 87.12 81 ASP A C 1
ATOM 596 O O . ASP A 1 81 ? 9.621 -5.952 -9.872 1.00 87.12 81 ASP A O 1
ATOM 600 N N . PHE A 1 82 ? 9.342 -3.728 -10.010 1.00 89.44 82 PHE A N 1
ATOM 601 C CA . PHE A 1 82 ? 9.899 -3.435 -8.693 1.00 89.44 82 PHE A CA 1
ATOM 602 C C . PHE A 1 82 ? 9.106 -4.106 -7.563 1.00 89.44 82 PHE A C 1
ATOM 604 O O . PHE A 1 82 ? 9.672 -4.760 -6.683 1.00 89.44 82 PHE A O 1
ATOM 611 N N . LEU A 1 83 ? 7.777 -3.974 -7.578 1.00 90.00 83 LEU A N 1
ATOM 612 C CA . LEU A 1 83 ? 6.929 -4.519 -6.523 1.00 90.00 83 LEU A CA 1
ATOM 613 C C . LEU A 1 83 ? 6.816 -6.056 -6.586 1.00 90.00 83 LEU A C 1
ATOM 615 O O . LEU A 1 83 ? 6.622 -6.679 -5.542 1.00 90.00 83 LEU A O 1
ATOM 619 N N . LEU A 1 84 ? 6.988 -6.675 -7.759 1.00 91.06 84 LEU A N 1
ATOM 620 C CA . LEU A 1 84 ? 7.120 -8.130 -7.913 1.00 91.06 84 LEU A CA 1
ATOM 621 C C . LEU A 1 84 ? 8.454 -8.639 -7.360 1.00 91.06 84 LEU A C 1
ATOM 623 O O . LEU A 1 84 ? 8.465 -9.602 -6.595 1.00 91.06 84 LEU A O 1
ATOM 627 N N . ASP A 1 85 ? 9.569 -7.988 -7.699 1.00 91.19 85 ASP A N 1
ATOM 628 C CA . ASP A 1 85 ? 10.899 -8.388 -7.219 1.00 91.19 85 ASP 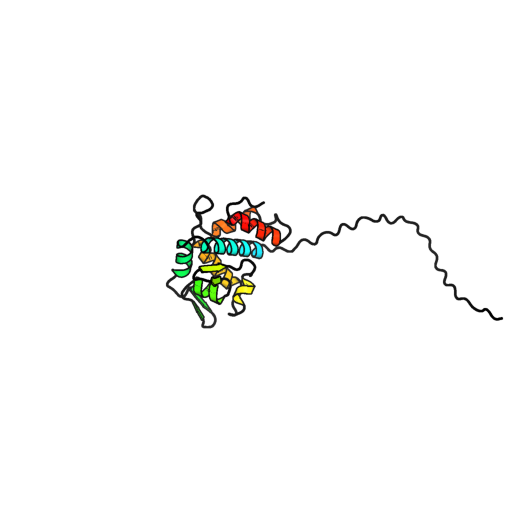A CA 1
ATOM 629 C C . ASP A 1 85 ? 11.052 -8.172 -5.711 1.00 91.19 85 ASP A C 1
ATOM 631 O O . ASP A 1 85 ? 11.706 -8.958 -5.024 1.00 91.19 85 ASP A O 1
ATOM 635 N N . SER A 1 86 ? 10.405 -7.135 -5.172 1.00 90.94 86 SER A N 1
ATOM 636 C CA . SER A 1 86 ? 10.267 -6.961 -3.726 1.00 90.94 86 SER A CA 1
ATOM 637 C C . SER A 1 86 ? 9.300 -7.958 -3.088 1.00 90.94 86 SER A C 1
ATOM 639 O O . SER A 1 86 ? 9.153 -7.960 -1.880 1.00 90.94 86 SER A O 1
ATOM 641 N N . GLY A 1 87 ? 8.578 -8.785 -3.839 1.00 92.19 87 GLY A N 1
ATOM 642 C CA . GLY A 1 87 ? 7.626 -9.748 -3.282 1.00 92.19 87 GLY A CA 1
ATOM 643 C C . GLY A 1 87 ? 6.391 -9.139 -2.607 1.00 92.19 87 GLY A C 1
ATOM 644 O O . GLY A 1 87 ? 5.603 -9.893 -2.033 1.00 92.19 87 GLY A O 1
ATOM 645 N N . LEU A 1 88 ? 6.181 -7.815 -2.673 1.00 91.88 88 LEU A N 1
ATOM 646 C CA . LEU A 1 88 ? 4.922 -7.203 -2.234 1.00 91.88 88 LEU A CA 1
ATOM 647 C C . LEU A 1 88 ? 3.772 -7.606 -3.168 1.00 91.88 88 LEU A C 1
ATOM 649 O O . LEU A 1 88 ? 2.659 -7.873 -2.707 1.00 91.88 88 LEU A O 1
ATOM 653 N N . LEU A 1 89 ? 4.052 -7.665 -4.474 1.00 91.62 89 LEU A N 1
ATOM 654 C CA . LEU A 1 89 ? 3.145 -8.211 -5.476 1.00 91.62 89 LEU A CA 1
ATOM 655 C C . LEU A 1 89 ? 3.456 -9.670 -5.786 1.00 91.62 89 LEU A C 1
ATOM 657 O O . LEU A 1 89 ? 4.602 -10.111 -5.809 1.00 91.62 89 LEU A O 1
ATOM 661 N N . GLN A 1 90 ? 2.396 -10.402 -6.101 1.00 91.31 90 GLN A N 1
ATOM 662 C CA . GLN A 1 90 ? 2.438 -11.750 -6.645 1.00 91.31 90 GLN A CA 1
ATOM 663 C C . GLN A 1 90 ? 1.625 -11.783 -7.935 1.00 91.31 90 GLN A C 1
ATOM 665 O O . GLN A 1 90 ? 0.517 -11.248 -7.989 1.00 91.31 90 GLN A O 1
ATOM 670 N N . GLU A 1 91 ? 2.154 -12.441 -8.964 1.00 90.00 91 GLU A N 1
ATOM 671 C CA . GLU A 1 91 ? 1.423 -12.698 -10.202 1.00 90.00 91 GLU A CA 1
ATOM 672 C C . GLU A 1 91 ? 0.877 -14.131 -10.205 1.00 90.00 91 GLU A C 1
ATOM 674 O O . GLU A 1 91 ? 1.615 -15.104 -10.023 1.00 90.00 91 GLU A O 1
ATOM 679 N N . ALA A 1 92 ? -0.427 -14.272 -10.428 1.00 86.88 92 ALA A N 1
ATOM 680 C CA . ALA A 1 92 ? -1.080 -15.559 -10.622 1.00 86.88 92 ALA A CA 1
ATOM 681 C C . ALA A 1 92 ? -2.169 -15.431 -11.689 1.00 86.88 92 ALA A C 1
ATOM 683 O O . ALA A 1 92 ? -3.003 -14.531 -11.628 1.00 86.88 92 ALA A O 1
ATOM 684 N N . ASP A 1 93 ? -2.168 -16.344 -12.663 1.00 87.06 93 ASP A N 1
ATOM 685 C CA . ASP A 1 93 ? -3.146 -16.380 -13.759 1.00 87.06 93 ASP A CA 1
ATOM 686 C C . ASP A 1 93 ? -3.246 -15.059 -14.557 1.00 87.06 93 ASP A C 1
ATOM 688 O O . ASP A 1 93 ? -4.314 -14.696 -15.050 1.00 87.06 93 ASP A O 1
ATOM 692 N N . GLY A 1 94 ? -2.126 -14.335 -14.694 1.00 82.56 94 GLY A N 1
ATOM 693 C CA . GLY A 1 94 ? -2.060 -13.042 -15.387 1.00 82.56 94 GLY A CA 1
ATOM 694 C C . GLY A 1 94 ? -2.683 -11.879 -14.608 1.00 82.56 94 GLY A C 1
ATOM 695 O O . GLY A 1 94 ? -2.993 -10.848 -15.200 1.00 82.56 94 GLY A O 1
ATOM 696 N N . GLN A 1 95 ? -2.904 -12.049 -13.302 1.00 83.69 95 GLN A N 1
ATOM 697 C CA . GLN A 1 95 ? -3.395 -11.013 -12.399 1.00 83.69 95 GLN A CA 1
ATOM 698 C C . GLN A 1 95 ? -2.381 -10.751 -11.289 1.00 83.69 95 GLN A C 1
ATOM 700 O O . GLN A 1 95 ? -1.787 -11.687 -10.749 1.00 83.69 95 GLN A O 1
ATOM 705 N N . TYR A 1 96 ? -2.244 -9.484 -10.905 1.00 88.75 96 TYR A N 1
ATOM 706 C CA . TYR A 1 96 ? -1.442 -9.090 -9.753 1.00 88.75 96 TYR A CA 1
ATOM 707 C C . TYR A 1 96 ? -2.285 -9.090 -8.485 1.00 88.75 96 TYR A C 1
ATOM 709 O O . TYR A 1 96 ? -3.450 -8.693 -8.490 1.00 88.75 96 TYR A O 1
ATOM 717 N N . ARG A 1 97 ? -1.685 -9.534 -7.386 1.00 90.06 97 ARG A N 1
ATOM 718 C CA . ARG A 1 97 ? -2.275 -9.499 -6.049 1.00 90.06 97 ARG A CA 1
ATOM 719 C C . ARG A 1 97 ? -1.239 -9.028 -5.051 1.00 90.06 97 ARG A C 1
ATOM 721 O O . ARG A 1 97 ? -0.062 -9.349 -5.177 1.00 90.06 97 ARG A O 1
ATOM 728 N N . VAL A 1 98 ? -1.705 -8.304 -4.048 1.00 90.50 98 VAL A N 1
ATOM 729 C CA . VAL A 1 98 ? -0.905 -7.914 -2.889 1.00 90.50 98 VAL A CA 1
ATOM 730 C C . VAL A 1 98 ? -1.130 -8.935 -1.780 1.00 90.50 98 VAL A C 1
ATOM 732 O O . VAL A 1 98 ? -2.257 -9.398 -1.596 1.00 90.50 98 VAL A O 1
ATOM 735 N N . ASP A 1 99 ? -0.085 -9.270 -1.025 1.00 83.62 99 ASP A N 1
ATOM 736 C CA . ASP A 1 99 ? -0.243 -9.946 0.264 1.00 83.62 99 ASP A CA 1
ATOM 737 C C . ASP A 1 99 ? -0.343 -8.896 1.385 1.00 83.62 99 ASP A C 1
ATOM 739 O O . ASP A 1 99 ? 0.683 -8.380 1.829 1.00 83.62 99 ASP A O 1
ATOM 743 N N . PRO A 1 100 ? -1.552 -8.566 1.882 1.00 79.56 100 PRO A N 1
ATOM 744 C CA . PRO A 1 100 ? -1.715 -7.552 2.919 1.00 79.56 100 PRO A CA 1
ATOM 745 C C . PRO A 1 100 ? -1.160 -7.969 4.284 1.00 79.56 100 PRO A C 1
ATOM 747 O O . PRO A 1 100 ? -1.089 -7.146 5.196 1.00 79.56 100 PRO A O 1
ATOM 750 N N . SER A 1 101 ? -0.783 -9.240 4.456 1.00 82.06 101 SER A N 1
ATOM 751 C CA . SER A 1 101 ? -0.132 -9.715 5.676 1.00 82.06 101 SER A CA 1
ATOM 752 C C . SER A 1 101 ? 1.380 -9.479 5.678 1.00 82.06 101 SER A C 1
ATOM 754 O O . SER A 1 101 ? 2.004 -9.563 6.740 1.00 82.06 101 SER A O 1
ATOM 756 N N . LEU A 1 102 ? 1.960 -9.154 4.519 1.00 85.44 102 LEU A N 1
ATOM 757 C CA . LEU A 1 102 ? 3.373 -8.851 4.362 1.00 85.44 102 LEU A CA 1
ATOM 758 C C . LEU A 1 102 ? 3.613 -7.352 4.582 1.00 85.44 102 LEU A C 1
ATOM 760 O O . LEU A 1 102 ? 3.063 -6.508 3.879 1.00 85.44 102 LEU A O 1
ATOM 764 N N . GLY A 1 103 ? 4.437 -7.007 5.571 1.00 87.00 103 GLY A N 1
ATOM 765 C CA . GLY A 1 103 ? 4.851 -5.622 5.775 1.00 87.00 103 GLY A CA 1
ATOM 766 C C . GLY A 1 103 ? 5.868 -5.169 4.722 1.00 87.00 103 GLY A C 1
ATOM 767 O O . GLY A 1 103 ? 6.593 -5.975 4.136 1.00 87.00 103 GLY A O 1
ATOM 768 N N . MET A 1 104 ? 5.961 -3.852 4.512 1.00 90.00 104 MET A N 1
ATOM 769 C CA . MET A 1 104 ? 6.874 -3.259 3.520 1.00 90.00 104 MET A CA 1
ATOM 770 C C . MET A 1 104 ? 8.345 -3.613 3.781 1.00 90.00 104 MET A C 1
ATOM 772 O O . MET A 1 104 ? 9.123 -3.803 2.850 1.00 90.00 104 MET A O 1
ATOM 776 N N . ALA A 1 105 ? 8.734 -3.721 5.056 1.00 86.62 105 ALA A N 1
ATOM 777 C CA . ALA A 1 105 ? 10.088 -4.112 5.439 1.00 86.62 105 ALA A CA 1
ATOM 778 C C . ALA A 1 105 ? 10.372 -5.594 5.154 1.00 86.62 105 ALA A C 1
ATOM 780 O O . ALA A 1 105 ? 11.513 -5.955 4.873 1.00 86.62 105 ALA A O 1
ATOM 781 N N . GLU A 1 106 ? 9.361 -6.459 5.250 1.00 90.81 106 GLU A N 1
ATOM 782 C CA . GLU A 1 106 ? 9.486 -7.876 4.932 1.00 90.81 106 GLU A CA 1
ATOM 783 C C . GLU A 1 106 ? 9.566 -8.134 3.427 1.00 90.81 106 GLU A C 1
ATOM 785 O O . GLU A 1 106 ? 10.349 -8.999 3.035 1.00 90.81 106 GLU A O 1
ATOM 790 N N . ALA A 1 107 ? 8.824 -7.376 2.613 1.00 90.81 107 ALA A N 1
ATOM 791 C CA . ALA A 1 107 ? 8.847 -7.462 1.155 1.00 90.81 107 ALA A CA 1
ATOM 792 C C . ALA A 1 107 ? 10.289 -7.327 0.606 1.00 90.81 107 ALA A C 1
ATOM 794 O O . ALA A 1 107 ? 10.868 -8.280 0.085 1.00 90.81 107 ALA A O 1
ATOM 795 N N . GLY A 1 108 ? 10.964 -6.201 0.851 1.00 88.38 108 GLY A N 1
ATOM 796 C CA . GLY A 1 108 ? 12.282 -5.904 0.263 1.00 88.38 108 GLY A CA 1
ATOM 797 C C . GLY A 1 108 ? 13.457 -6.826 0.645 1.00 88.38 108 GLY A C 1
ATOM 798 O O . GLY A 1 108 ? 14.562 -6.660 0.120 1.00 88.38 108 GLY A O 1
ATOM 799 N N . ARG A 1 109 ? 13.270 -7.804 1.542 1.00 88.75 109 ARG A N 1
ATOM 800 C CA . ARG A 1 109 ? 14.365 -8.585 2.148 1.00 88.75 109 ARG A CA 1
ATOM 801 C C . ARG A 1 109 ? 15.207 -9.376 1.153 1.00 88.75 109 ARG A C 1
ATOM 803 O O . ARG A 1 109 ? 16.422 -9.441 1.331 1.00 88.75 109 ARG A O 1
ATOM 810 N N . GLU A 1 110 ? 14.591 -9.982 0.145 1.00 86.69 110 GLU A N 1
ATOM 811 C CA . GLU A 1 110 ? 15.299 -10.854 -0.807 1.00 86.69 110 GLU A CA 1
ATOM 812 C C . GLU A 1 110 ? 16.204 -10.063 -1.764 1.00 86.69 110 GLU A C 1
ATOM 814 O O . GLU A 1 110 ? 17.236 -10.564 -2.208 1.00 86.69 110 GLU A O 1
ATOM 819 N N . ILE A 1 111 ? 15.875 -8.792 -2.003 1.00 86.50 111 ILE A N 1
ATOM 820 C CA . ILE A 1 111 ? 16.632 -7.878 -2.870 1.00 86.50 111 ILE A CA 1
ATOM 821 C C . ILE A 1 111 ? 17.396 -6.801 -2.090 1.00 86.50 111 ILE A C 1
ATOM 823 O O . ILE A 1 111 ? 17.927 -5.863 -2.678 1.00 86.50 111 ILE A O 1
ATOM 827 N N . SER A 1 112 ? 17.529 -6.974 -0.769 1.00 87.88 112 SER A N 1
ATOM 828 C CA . SER A 1 112 ? 18.252 -6.060 0.132 1.00 87.88 112 SER A CA 1
ATOM 829 C C . SER A 1 112 ? 17.740 -4.613 0.114 1.00 87.88 112 SER A C 1
ATOM 831 O O . SER A 1 112 ? 18.512 -3.693 0.382 1.00 87.88 112 SER A O 1
ATOM 833 N N . LEU A 1 113 ? 16.450 -4.418 -0.163 1.00 86.12 113 LEU A N 1
ATOM 834 C CA . LEU A 1 113 ? 15.788 -3.123 -0.045 1.00 86.12 113 LEU A CA 1
ATOM 835 C C . LEU A 1 113 ? 15.271 -2.898 1.376 1.00 86.12 113 LEU A C 1
ATOM 837 O O . LEU A 1 113 ? 14.873 -3.838 2.074 1.00 86.12 113 LEU A O 1
ATOM 841 N N . GLY A 1 114 ? 15.274 -1.639 1.804 1.00 87.06 114 GLY A N 1
ATOM 842 C CA . GLY A 1 114 ? 14.573 -1.220 3.005 1.00 87.06 114 GLY A CA 1
ATOM 843 C C . GLY A 1 114 ? 13.069 -1.104 2.762 1.00 87.06 114 GLY A C 1
ATOM 844 O O . GLY A 1 114 ? 12.578 -1.067 1.636 1.00 87.06 114 GLY A O 1
ATOM 845 N N . GLY A 1 115 ? 12.309 -1.029 3.856 1.00 88.62 115 GLY A N 1
ATOM 846 C CA . GLY A 1 115 ? 10.871 -0.776 3.767 1.00 88.62 115 GLY A CA 1
ATOM 847 C C . GLY A 1 115 ? 10.527 0.645 3.306 1.00 88.62 115 GLY A C 1
ATOM 848 O O . GLY A 1 115 ? 9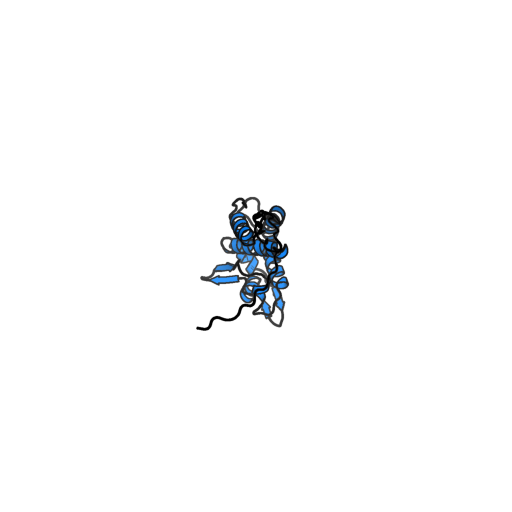.375 0.893 2.975 1.00 88.62 115 GLY A O 1
ATOM 849 N N . GLU A 1 116 ? 11.487 1.578 3.305 1.00 89.69 116 GLU A N 1
ATOM 850 C CA . GLU A 1 116 ? 11.274 2.954 2.835 1.00 89.69 116 GLU A CA 1
ATOM 851 C C . GLU A 1 116 ? 11.194 3.010 1.308 1.00 89.69 116 GLU A C 1
ATOM 853 O O . GLU A 1 116 ? 10.273 3.623 0.785 1.00 89.69 116 GLU A O 1
ATOM 858 N N . GLU A 1 117 ? 12.072 2.294 0.605 1.00 88.62 117 GLU A N 1
ATOM 859 C CA . GLU A 1 117 ? 12.041 2.168 -0.854 1.00 88.62 117 GLU A CA 1
ATOM 860 C C . GLU A 1 117 ? 10.718 1.542 -1.323 1.00 88.62 117 GLU A C 1
ATOM 862 O O . GLU A 1 117 ? 10.032 2.079 -2.194 1.00 88.62 117 GLU A O 1
ATOM 867 N N . ILE A 1 118 ? 10.282 0.460 -0.664 1.00 90.12 118 ILE A N 1
ATOM 868 C CA . ILE A 1 118 ? 8.985 -0.167 -0.965 1.00 90.12 118 ILE A CA 1
ATOM 869 C C . ILE A 1 118 ? 7.828 0.795 -0.678 1.00 90.12 118 ILE A C 1
ATOM 871 O O . ILE A 1 118 ? 6.902 0.916 -1.484 1.00 90.12 118 ILE A O 1
ATOM 875 N N . ARG A 1 119 ? 7.882 1.514 0.451 1.00 91.38 119 ARG A N 1
ATOM 876 C CA . ARG A 1 119 ? 6.863 2.507 0.810 1.00 91.38 119 ARG A CA 1
ATOM 877 C C . ARG A 1 119 ? 6.766 3.611 -0.243 1.00 91.38 119 ARG A C 1
ATOM 879 O O . ARG A 1 119 ? 5.653 3.952 -0.635 1.00 91.38 119 ARG A O 1
ATOM 886 N N . ASP A 1 120 ? 7.887 4.146 -0.713 1.00 89.00 120 ASP A N 1
ATOM 887 C CA . ASP A 1 120 ? 7.919 5.207 -1.724 1.00 89.00 120 ASP A CA 1
ATOM 888 C C . ASP A 1 120 ? 7.305 4.745 -3.054 1.00 89.00 120 ASP A C 1
ATOM 890 O O . ASP A 1 120 ? 6.550 5.494 -3.685 1.00 89.00 120 ASP A O 1
ATOM 894 N N . ALA A 1 121 ? 7.569 3.502 -3.462 1.00 88.12 121 ALA A N 1
ATOM 895 C CA . ALA A 1 121 ? 6.977 2.915 -4.661 1.00 88.12 121 ALA A CA 1
ATOM 896 C C . ALA A 1 121 ? 5.452 2.767 -4.555 1.00 88.12 121 ALA A C 1
ATOM 898 O O . ALA A 1 121 ? 4.712 3.133 -5.478 1.00 88.12 121 ALA A O 1
ATOM 899 N N . VAL A 1 122 ? 4.966 2.286 -3.408 1.00 91.00 122 VAL A N 1
ATOM 900 C CA . VAL A 1 122 ? 3.528 2.166 -3.130 1.00 91.00 122 VAL A CA 1
ATOM 901 C C . VAL A 1 122 ? 2.869 3.542 -3.065 1.00 91.00 122 VAL A C 1
ATOM 903 O O . VAL A 1 122 ? 1.844 3.746 -3.709 1.00 91.00 122 VAL A O 1
ATOM 906 N N . MET A 1 123 ? 3.475 4.512 -2.377 1.00 90.94 123 MET A N 1
ATOM 907 C CA . MET A 1 123 ? 2.966 5.884 -2.284 1.00 90.94 123 MET A CA 1
ATOM 908 C C . MET A 1 123 ? 2.755 6.501 -3.668 1.00 90.94 123 MET A C 1
ATOM 910 O O . MET A 1 123 ? 1.664 6.974 -3.971 1.00 90.94 123 MET A O 1
ATOM 914 N N . ARG A 1 124 ? 3.779 6.458 -4.532 1.00 87.00 124 ARG A N 1
ATOM 915 C CA . ARG A 1 124 ? 3.711 7.022 -5.891 1.00 87.00 124 ARG A CA 1
ATOM 916 C C . ARG A 1 124 ? 2.668 6.326 -6.752 1.00 87.00 124 ARG A C 1
ATOM 918 O O . ARG A 1 124 ? 2.015 6.966 -7.569 1.00 87.00 124 ARG A O 1
ATOM 925 N N . THR A 1 125 ? 2.513 5.018 -6.566 1.00 87.06 125 THR A N 1
ATOM 926 C CA . THR A 1 125 ? 1.461 4.249 -7.232 1.00 87.06 125 THR A CA 1
ATOM 927 C C . THR A 1 125 ? 0.084 4.746 -6.816 1.00 87.06 125 THR A C 1
ATOM 929 O O . THR A 1 125 ? -0.749 5.037 -7.670 1.00 87.06 125 THR A O 1
ATOM 932 N N . LEU A 1 126 ? -0.153 4.860 -5.511 1.00 90.88 126 LEU A N 1
ATOM 933 C CA . LEU A 1 126 ? -1.433 5.292 -4.963 1.00 90.88 126 LEU A CA 1
ATOM 934 C C . LEU A 1 126 ? -1.755 6.745 -5.330 1.00 90.88 126 LEU A C 1
ATOM 936 O O . LEU A 1 126 ? -2.893 7.037 -5.680 1.00 90.88 126 LEU A O 1
ATOM 940 N N . GLU A 1 127 ? -0.765 7.637 -5.319 1.00 90.69 127 GLU A N 1
ATOM 941 C CA . GLU A 1 127 ? -0.917 9.039 -5.731 1.00 90.69 127 GLU A CA 1
ATOM 942 C C . GLU A 1 127 ? -1.343 9.166 -7.204 1.00 90.69 127 GLU A C 1
ATOM 944 O O . GLU A 1 127 ? -2.145 10.031 -7.552 1.00 90.69 127 GLU A O 1
ATOM 949 N N . ALA A 1 128 ? -0.842 8.283 -8.073 1.00 86.88 128 ALA A N 1
ATOM 950 C CA . ALA A 1 128 ? -1.161 8.281 -9.499 1.00 86.88 128 ALA A CA 1
ATOM 951 C C . ALA A 1 128 ? -2.431 7.487 -9.861 1.00 86.88 128 ALA A C 1
ATOM 953 O O . ALA A 1 128 ? -2.909 7.604 -10.989 1.00 86.88 128 ALA A O 1
ATOM 954 N N . SER A 1 129 ? -2.962 6.674 -8.944 1.00 87.31 129 SER A N 1
ATOM 955 C CA . SER A 1 129 ? -4.089 5.775 -9.216 1.00 87.31 129 SER A CA 1
ATOM 956 C C . SER A 1 129 ? -5.412 6.391 -8.754 1.00 87.31 129 SER A C 1
ATOM 958 O O . SER A 1 129 ? -5.541 6.704 -7.567 1.00 87.31 129 SER A O 1
ATOM 960 N N . PRO A 1 130 ? -6.411 6.554 -9.637 1.00 88.38 130 PRO A N 1
ATOM 961 C CA . PRO A 1 130 ? -7.730 7.018 -9.232 1.00 88.38 130 PRO A CA 1
ATOM 962 C C . PRO A 1 130 ? -8.490 5.943 -8.439 1.00 88.38 130 PRO A C 1
ATOM 964 O O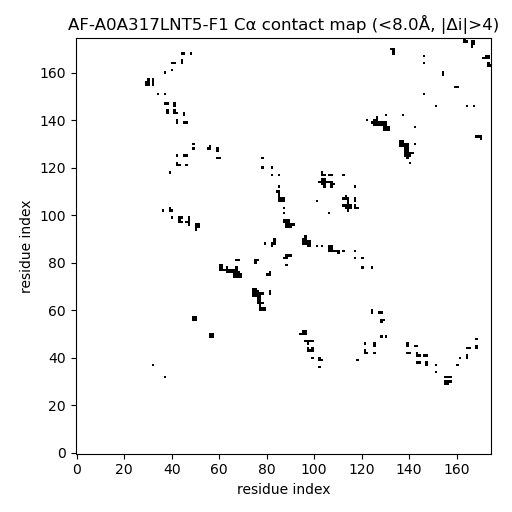 . PRO A 1 130 ? -8.361 4.743 -8.661 1.00 88.38 130 PRO A O 1
ATOM 967 N N . VAL A 1 131 ? -9.331 6.392 -7.517 1.00 90.31 131 VAL A N 1
ATOM 968 C CA . VAL A 1 131 ? -10.274 5.593 -6.736 1.00 90.31 131 VAL A CA 1
ATOM 969 C C . VAL A 1 131 ? -11.669 6.112 -7.023 1.00 90.31 131 VAL A C 1
ATOM 971 O O . VAL A 1 131 ? -12.007 7.238 -6.667 1.00 90.31 131 VAL A O 1
ATOM 974 N N . THR A 1 132 ? -12.496 5.277 -7.650 1.00 89.06 132 THR A N 1
ATOM 975 C CA . THR A 1 132 ? -13.842 5.660 -8.118 1.00 89.06 132 THR A CA 1
ATOM 976 C C . THR A 1 132 ? -14.966 4.807 -7.521 1.00 89.06 132 THR A C 1
ATOM 978 O O . THR A 1 132 ? -16.143 5.052 -7.785 1.00 89.06 132 THR A O 1
ATOM 981 N N . TRP A 1 133 ? -14.646 3.798 -6.701 1.00 87.94 133 TRP A N 1
ATOM 982 C CA . TRP A 1 133 ? -15.632 2.804 -6.250 1.00 87.94 133 TRP A CA 1
ATOM 983 C C . TRP A 1 133 ? -16.414 3.183 -4.983 1.00 87.94 133 TRP A C 1
ATOM 985 O O . TRP A 1 133 ? -17.496 2.634 -4.784 1.00 87.94 133 TRP A O 1
ATOM 995 N N . CYS A 1 134 ? -15.935 4.124 -4.159 1.00 87.56 134 CYS A N 1
ATOM 996 C CA . CYS A 1 134 ? -16.600 4.522 -2.904 1.00 87.56 134 CYS A CA 1
ATOM 997 C C . CYS A 1 134 ? -17.237 5.920 -2.912 1.00 87.56 134 CYS A C 1
ATOM 999 O O . CYS A 1 134 ? -17.590 6.433 -1.850 1.00 87.56 134 CYS A O 1
ATOM 1001 N N . GLY A 1 135 ? -17.442 6.531 -4.084 1.00 85.69 135 GLY A N 1
ATOM 1002 C CA . GLY A 1 135 ? -18.133 7.816 -4.196 1.00 85.69 135 GLY A CA 1
ATOM 1003 C C . GLY A 1 135 ? -17.461 8.773 -5.169 1.00 85.69 135 GLY A C 1
ATOM 1004 O O . GLY A 1 135 ? -17.338 8.460 -6.350 1.00 85.69 135 GLY A O 1
ATOM 1005 N N . GLU A 1 136 ? -17.110 9.964 -4.677 1.00 89.19 136 GLU A N 1
ATOM 1006 C CA . GLU A 1 136 ? -16.360 10.951 -5.456 1.00 89.19 136 GLU A CA 1
ATOM 1007 C C . GLU A 1 136 ? -14.968 10.410 -5.794 1.00 89.19 136 GLU A C 1
ATOM 1009 O O . GLU A 1 136 ? -14.341 9.735 -4.978 1.00 89.19 136 GLU A O 1
ATOM 1014 N N . GLU A 1 137 ? -14.516 10.700 -7.013 1.00 91.19 137 GLU A N 1
ATOM 1015 C CA . GLU A 1 137 ? -13.180 10.331 -7.459 1.00 91.19 137 GLU A CA 1
ATOM 1016 C C . GLU A 1 137 ? -12.124 11.028 -6.597 1.00 91.19 137 GLU A C 1
ATOM 1018 O O . GLU A 1 137 ? -12.153 12.243 -6.400 1.00 91.19 137 GLU A O 1
ATOM 1023 N N . THR A 1 138 ? -11.177 10.244 -6.102 1.00 94.31 138 THR A N 1
ATOM 1024 C CA . THR A 1 138 ? -9.989 10.708 -5.381 1.00 94.31 138 THR A CA 1
ATOM 1025 C C . THR A 1 138 ? -8.785 9.892 -5.846 1.00 94.31 138 THR A C 1
ATOM 1027 O O . THR A 1 138 ? -8.966 8.904 -6.553 1.00 94.31 138 THR A O 1
ATOM 1030 N N . ASN A 1 139 ? -7.557 10.255 -5.480 1.00 91.56 139 ASN A N 1
ATOM 1031 C CA . ASN A 1 139 ? -6.426 9.343 -5.680 1.00 91.56 139 ASN A CA 1
ATOM 1032 C C . ASN A 1 139 ? -6.345 8.314 -4.536 1.00 91.56 139 ASN A C 1
ATOM 1034 O O . ASN A 1 139 ? -6.893 8.516 -3.446 1.00 91.56 139 ASN A O 1
ATOM 1038 N N . GLY A 1 140 ? -5.666 7.197 -4.788 1.00 92.62 140 GLY A N 1
ATOM 1039 C CA . GLY A 1 140 ? -5.511 6.094 -3.842 1.00 92.62 140 GLY A CA 1
ATOM 1040 C C . GLY A 1 140 ? -4.816 6.490 -2.549 1.00 92.62 140 GLY A C 1
ATOM 1041 O O . GLY A 1 140 ? -5.148 5.946 -1.496 1.00 92.62 140 GLY A O 1
ATOM 1042 N N . LEU A 1 141 ? -3.893 7.451 -2.611 1.00 94.62 141 LEU A N 1
ATOM 1043 C CA . LEU A 1 141 ? -3.155 7.910 -1.440 1.00 94.62 141 LEU A CA 1
ATOM 1044 C C . LEU A 1 141 ? -4.081 8.686 -0.499 1.00 94.62 141 LEU A C 1
ATOM 1046 O O . LEU A 1 141 ? -4.201 8.327 0.668 1.00 94.62 141 LEU A O 1
ATOM 1050 N N . ASP A 1 142 ? -4.816 9.663 -1.027 1.00 96.12 142 ASP A N 1
ATOM 1051 C CA . ASP A 1 142 ? -5.792 10.455 -0.276 1.00 96.12 142 ASP A CA 1
ATOM 1052 C C . ASP A 1 142 ? -6.912 9.574 0.298 1.00 96.12 142 ASP A C 1
ATOM 1054 O O . ASP A 1 142 ? -7.350 9.781 1.431 1.00 96.12 142 ASP A O 1
ATOM 1058 N N . PHE A 1 143 ? -7.357 8.555 -0.450 1.00 95.94 143 PHE A N 1
ATOM 1059 C CA . PHE A 1 143 ? -8.332 7.581 0.046 1.00 95.94 143 PHE A CA 1
ATOM 1060 C C . PHE A 1 143 ? -7.788 6.792 1.248 1.00 95.94 143 PHE A C 1
ATOM 1062 O O . PHE A 1 143 ? -8.466 6.649 2.264 1.00 95.94 143 PHE A O 1
ATOM 1069 N N . ALA A 1 144 ? -6.551 6.299 1.173 1.00 95.94 144 ALA A N 1
ATOM 1070 C CA . ALA A 1 144 ? -5.944 5.554 2.273 1.00 95.94 144 ALA A CA 1
ATOM 1071 C C . ALA A 1 144 ? -5.627 6.448 3.492 1.00 95.94 144 ALA A C 1
ATOM 1073 O O . ALA A 1 144 ? -5.816 6.037 4.641 1.00 95.94 144 ALA A O 1
ATOM 1074 N N . ASP A 1 145 ? -5.192 7.685 3.257 1.00 96.12 145 ASP A N 1
ATOM 1075 C CA . ASP A 1 145 ? -4.876 8.659 4.304 1.00 96.12 145 ASP A CA 1
ATOM 1076 C C . ASP A 1 145 ? -6.130 9.144 5.043 1.00 96.12 145 ASP A C 1
ATOM 1078 O O . ASP A 1 145 ? -6.068 9.428 6.247 1.00 96.12 145 ASP A O 1
ATOM 1082 N N . ALA A 1 146 ? -7.282 9.182 4.367 1.00 96.25 146 ALA A N 1
ATOM 1083 C CA . ALA A 1 146 ? -8.570 9.446 4.999 1.00 96.25 146 ALA A CA 1
ATOM 1084 C C . ALA A 1 146 ? -8.901 8.380 6.056 1.00 96.25 146 ALA A C 1
ATOM 1086 O O . ALA A 1 146 ? -9.210 8.740 7.193 1.00 96.25 146 ALA A O 1
ATOM 1087 N N . TYR A 1 147 ? -8.733 7.089 5.733 1.00 96.38 147 TYR A N 1
ATOM 1088 C CA . TYR A 1 147 ? -8.901 6.003 6.706 1.00 96.38 147 TYR A CA 1
ATOM 1089 C C . TYR A 1 147 ? -7.994 6.189 7.927 1.00 96.38 147 TYR A C 1
ATOM 1091 O O . TYR A 1 147 ? -8.453 6.130 9.067 1.00 96.38 147 TYR A O 1
ATOM 1099 N N . TYR A 1 148 ? -6.697 6.424 7.704 1.00 95.31 148 TYR A N 1
ATOM 1100 C CA . TYR A 1 148 ? -5.752 6.622 8.803 1.00 95.31 148 TYR A CA 1
ATOM 1101 C C . TYR A 1 148 ? -6.137 7.827 9.673 1.00 95.31 148 TYR A C 1
ATOM 1103 O O . TYR A 1 148 ? -6.085 7.744 10.900 1.00 95.31 148 TYR A O 1
ATOM 1111 N N . THR A 1 149 ? -6.531 8.939 9.053 1.00 96.44 149 THR A N 1
ATOM 1112 C CA . THR A 1 149 ? -6.902 10.168 9.765 1.00 96.44 149 THR A CA 1
ATOM 1113 C C . THR A 1 149 ? -8.127 9.969 10.653 1.00 96.44 149 THR A C 1
ATOM 1115 O O . THR A 1 149 ? -8.164 10.513 11.756 1.00 96.44 149 THR A O 1
ATOM 1118 N N . GLU A 1 150 ? -9.109 9.200 10.185 1.00 95.75 150 GLU A N 1
ATOM 1119 C CA . GLU A 1 150 ? -10.344 8.922 10.918 1.00 95.75 150 GLU A CA 1
ATOM 1120 C C . GLU A 1 150 ? -10.135 7.882 12.025 1.00 95.75 150 GLU A C 1
ATOM 1122 O O . GLU A 1 150 ? -10.517 8.124 13.165 1.00 95.75 150 GLU A O 1
ATOM 1127 N N . HIS A 1 151 ? -9.455 6.773 11.721 1.00 95.69 151 HIS A N 1
ATOM 1128 C CA . HIS A 1 151 ? -9.480 5.576 12.566 1.00 95.69 151 HIS A CA 1
ATOM 1129 C C . HIS A 1 151 ? -8.212 5.337 13.400 1.00 95.69 151 HIS A C 1
ATOM 1131 O O . HIS A 1 151 ? -8.137 4.376 14.176 1.00 95.69 151 HIS A O 1
ATOM 1137 N N . TYR A 1 152 ? -7.170 6.166 13.266 1.00 95.88 152 TYR A N 1
ATOM 1138 C CA . TYR A 1 152 ? -5.954 5.970 14.054 1.00 95.88 152 TYR A CA 1
ATOM 1139 C C . TYR A 1 152 ? -6.200 6.188 15.555 1.00 95.88 152 TYR A C 1
ATOM 1141 O O . TYR A 1 152 ? -6.472 7.292 16.025 1.00 95.88 152 TYR A O 1
ATOM 1149 N N . GLY A 1 153 ? -5.983 5.124 16.323 1.00 94.50 153 GLY A N 1
ATOM 1150 C CA . GLY A 1 153 ? -6.164 5.071 17.772 1.00 94.50 153 GLY A CA 1
ATOM 1151 C C . GLY A 1 153 ? -7.501 4.481 18.222 1.00 94.50 153 GLY A C 1
ATOM 1152 O O . GLY A 1 153 ? -7.724 4.415 19.428 1.00 94.50 153 GLY A O 1
ATOM 1153 N N . GLU A 1 154 ? -8.365 4.048 17.300 1.00 95.06 154 GLU A N 1
ATOM 1154 C CA . GLU A 1 154 ? -9.686 3.497 17.638 1.00 95.06 154 GLU A CA 1
ATOM 1155 C C . GLU A 1 154 ? -9.653 2.026 18.069 1.00 95.06 154 GLU A C 1
ATOM 1157 O O . GLU A 1 154 ? -10.487 1.608 18.871 1.00 95.06 154 GLU A O 1
ATOM 1162 N N . PHE A 1 155 ? -8.680 1.252 17.578 1.00 95.31 155 PHE A N 1
ATOM 1163 C CA . PHE A 1 155 ? -8.583 -0.186 17.842 1.00 95.31 155 PHE A CA 1
ATOM 1164 C C . PHE A 1 155 ? -7.381 -0.559 18.712 1.00 95.31 155 PHE A C 1
ATOM 1166 O O . PHE A 1 155 ? -6.318 0.065 18.632 1.00 95.31 155 PHE A O 1
ATOM 1173 N N . ASP A 1 156 ? -7.541 -1.635 19.488 1.00 93.62 156 ASP A N 1
ATOM 1174 C CA . ASP A 1 156 ? -6.555 -2.125 20.458 1.00 93.62 156 ASP A CA 1
ATOM 1175 C C . ASP A 1 156 ? -5.686 -3.275 19.910 1.00 93.62 156 ASP A C 1
ATOM 1177 O O . ASP A 1 156 ? -4.696 -3.662 20.539 1.00 93.62 156 ASP A O 1
ATOM 1181 N N . SER A 1 157 ? -6.016 -3.804 18.724 1.00 94.06 157 SER A N 1
ATOM 1182 C CA . SER A 1 157 ? -5.257 -4.860 18.045 1.00 94.06 157 SER A CA 1
ATOM 1183 C C . SER A 1 157 ? -5.072 -4.611 16.545 1.00 94.06 157 SER A C 1
ATOM 1185 O O . SER A 1 157 ? -5.936 -4.051 15.864 1.00 94.06 157 SER A O 1
ATOM 1187 N N . LYS A 1 158 ? -3.971 -5.113 15.971 1.00 94.38 158 LYS A N 1
ATOM 1188 C CA . LYS A 1 158 ? -3.753 -5.073 14.511 1.00 94.38 158 LYS A CA 1
ATOM 1189 C C . LYS A 1 158 ? -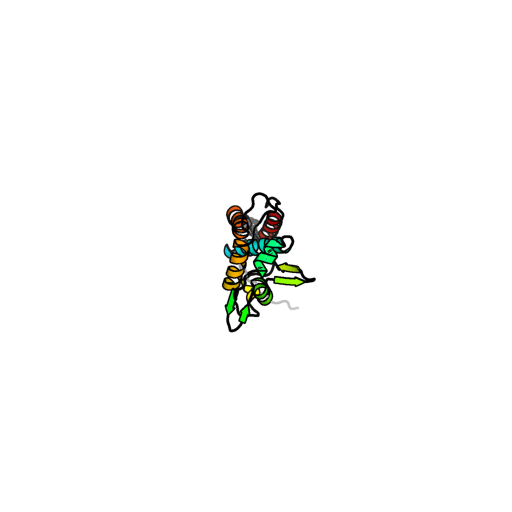4.843 -5.796 13.728 1.00 94.38 158 LYS A C 1
ATOM 1191 O O . LYS A 1 158 ? -5.204 -5.387 12.629 1.00 94.38 158 LYS A O 1
ATOM 1196 N N . LYS A 1 159 ? -5.386 -6.875 14.293 1.00 94.50 159 LYS A N 1
ATOM 1197 C CA . LYS A 1 159 ? -6.456 -7.655 13.662 1.00 94.50 159 LYS A CA 1
ATOM 1198 C C . LYS A 1 159 ? -7.708 -6.809 13.426 1.00 94.50 159 LYS A C 1
ATOM 1200 O O . LYS A 1 159 ? -8.338 -6.946 12.381 1.00 94.50 159 LYS A O 1
ATOM 1205 N N . GLU A 1 160 ? -8.066 -5.954 14.377 1.00 95.31 160 GLU A N 1
ATOM 1206 C CA . GLU A 1 160 ? -9.204 -5.044 14.239 1.00 95.31 160 GLU A CA 1
ATOM 1207 C C . GLU A 1 160 ? -8.964 -4.010 13.138 1.00 95.31 160 GLU A C 1
ATOM 1209 O O . GLU A 1 160 ? -9.849 -3.825 12.305 1.00 95.31 160 GLU A O 1
ATOM 1214 N N . TYR A 1 161 ? -7.754 -3.443 13.045 1.00 95.81 161 TYR A N 1
ATOM 1215 C CA . TYR A 1 161 ? -7.380 -2.581 11.917 1.00 95.81 161 TYR A CA 1
ATOM 1216 C C . TYR A 1 161 ? -7.517 -3.300 10.576 1.00 95.81 161 TYR A C 1
ATOM 1218 O O . TYR A 1 161 ? -8.162 -2.772 9.683 1.00 95.81 161 TYR A O 1
ATOM 1226 N N . VAL A 1 162 ? -6.975 -4.512 10.427 1.00 95.31 162 VAL A N 1
ATOM 1227 C CA . VAL A 1 162 ? -7.064 -5.270 9.162 1.00 95.31 162 VAL A CA 1
ATOM 1228 C C . VAL A 1 162 ? -8.523 -5.517 8.759 1.00 95.31 162 VAL A C 1
ATOM 1230 O O . VAL A 1 162 ? -8.888 -5.350 7.597 1.00 95.31 162 VAL A O 1
ATOM 1233 N N . VAL A 1 163 ? -9.383 -5.880 9.717 1.00 95.69 163 VAL A N 1
ATOM 1234 C CA . VAL A 1 163 ? -10.822 -6.070 9.466 1.00 95.69 163 VAL A CA 1
ATOM 1235 C C . VAL A 1 163 ? -11.507 -4.754 9.092 1.00 95.69 163 VAL A C 1
ATOM 1237 O O . VAL A 1 163 ? -12.359 -4.742 8.205 1.00 95.69 163 VAL A O 1
ATOM 1240 N N . SER A 1 164 ? -11.162 -3.661 9.769 1.00 97.00 164 SER A N 1
ATOM 1241 C CA . SER A 1 164 ? -11.719 -2.331 9.522 1.00 97.00 164 SER A CA 1
ATOM 1242 C C . SER A 1 164 ? -11.321 -1.792 8.143 1.00 97.00 164 SER A C 1
ATOM 1244 O O . SER A 1 164 ? -12.194 -1.449 7.347 1.00 97.00 164 SER A O 1
ATOM 1246 N N . ILE A 1 165 ? -10.030 -1.842 7.804 1.00 96.06 165 ILE A N 1
ATOM 1247 C CA . ILE A 1 165 ? -9.487 -1.453 6.494 1.00 96.06 165 ILE A CA 1
ATOM 1248 C C . ILE A 1 165 ? -10.132 -2.280 5.378 1.00 96.06 165 ILE A C 1
ATOM 1250 O O . ILE A 1 165 ? -10.547 -1.725 4.363 1.00 96.06 165 ILE A O 1
ATOM 1254 N N . GLY A 1 166 ? -10.265 -3.597 5.572 1.00 94.50 166 GLY A N 1
ATOM 1255 C CA . GLY A 1 166 ? -10.928 -4.475 4.607 1.00 94.50 166 GLY A CA 1
ATOM 1256 C C . GLY A 1 166 ? -12.360 -4.035 4.293 1.00 94.50 166 GLY A C 1
ATOM 1257 O O . GLY A 1 166 ? -12.744 -3.973 3.130 1.00 94.50 166 GLY A O 1
ATOM 1258 N N . LYS A 1 167 ? -13.135 -3.641 5.310 1.00 94.75 167 LYS A N 1
ATOM 1259 C CA . LYS A 1 167 ? -14.481 -3.083 5.100 1.00 94.75 167 LYS A CA 1
ATOM 1260 C C . LYS A 1 167 ? -14.441 -1.723 4.411 1.00 94.75 167 LYS A C 1
ATOM 1262 O O . LYS A 1 167 ? -15.268 -1.473 3.540 1.00 94.75 167 LYS A O 1
ATOM 1267 N N . TYR A 1 168 ? -13.496 -0.866 4.790 1.00 95.00 168 TYR A N 1
ATOM 1268 C CA . TYR A 1 168 ? -13.348 0.475 4.232 1.00 95.00 168 TYR A CA 1
ATOM 1269 C C . TYR A 1 168 ? -13.116 0.447 2.714 1.00 95.00 168 TYR A C 1
ATOM 1271 O O . TYR A 1 168 ? -13.810 1.139 1.969 1.00 95.00 168 TYR A O 1
ATOM 1279 N N . VAL A 1 169 ? -12.213 -0.413 2.225 1.00 93.50 169 VAL A N 1
ATOM 1280 C CA . VAL A 1 169 ? -11.930 -0.535 0.779 1.00 93.50 169 VAL A CA 1
ATOM 1281 C C . VAL A 1 169 ? -13.078 -1.169 -0.018 1.00 93.50 169 VAL A C 1
ATOM 1283 O O . VAL A 1 169 ? -13.164 -0.978 -1.232 1.00 93.50 169 VAL A O 1
ATOM 1286 N N . GLU A 1 170 ? -13.989 -1.876 0.657 1.00 92.06 170 GLU A N 1
ATOM 1287 C CA . GLU A 1 170 ? -15.253 -2.390 0.108 1.00 92.06 170 GLU A CA 1
ATOM 1288 C C . GLU A 1 170 ? -16.404 -1.363 0.173 1.00 92.06 170 GLU A C 1
ATOM 1290 O O . GLU A 1 170 ? -17.552 -1.692 -0.131 1.00 92.06 170 GLU A O 1
ATOM 1295 N N . CYS A 1 171 ? -16.121 -0.117 0.571 1.00 89.62 171 CYS A N 1
ATOM 1296 C CA . CYS A 1 171 ? -17.108 0.940 0.825 1.00 89.62 171 CYS A CA 1
ATOM 1297 C C . CYS A 1 171 ? -18.110 0.602 1.937 1.00 89.62 171 CYS A C 1
ATOM 1299 O O . CYS A 1 171 ? -19.178 1.213 2.048 1.00 89.62 171 CYS A O 1
ATOM 1301 N N . GLY A 1 172 ? -17.781 -0.384 2.768 1.00 72.62 172 GLY A N 1
ATOM 1302 C CA . GLY A 1 172 ? -18.439 -0.597 4.039 1.00 72.62 172 GLY A CA 1
ATOM 1303 C C . GLY A 1 172 ? -18.021 0.487 5.024 1.00 72.62 172 GLY A C 1
ATOM 1304 O O . GLY A 1 172 ? -16.921 1.030 4.963 1.00 72.62 172 GLY A O 1
ATOM 1305 N N . THR A 1 173 ? -18.900 0.795 5.970 1.00 66.19 173 THR A N 1
ATOM 1306 C CA . THR A 1 173 ? -18.508 1.616 7.115 1.00 66.19 173 THR A CA 1
ATOM 1307 C C . THR A 1 173 ? -17.486 0.822 7.929 1.00 66.19 173 THR A C 1
ATOM 1309 O O . THR A 1 173 ? -17.764 -0.317 8.333 1.00 66.19 173 THR A O 1
ATOM 1312 N N . ALA A 1 174 ? -16.303 1.401 8.133 1.00 58.41 174 ALA A N 1
ATOM 1313 C CA . ALA A 1 174 ? -15.387 0.941 9.167 1.00 58.41 174 ALA A CA 1
ATOM 1314 C C . ALA A 1 174 ? -16.159 0.902 10.508 1.00 58.41 174 ALA A C 1
ATOM 1316 O O . ALA A 1 174 ? -16.990 1.781 10.745 1.00 58.41 174 ALA A O 1
ATOM 1317 N N . PRO A 1 175 ? -16.032 -0.187 11.286 1.00 52.28 175 PRO A N 1
ATOM 1318 C CA . PRO A 1 175 ? -16.865 -0.441 12.459 1.00 52.28 175 PRO A CA 1
ATOM 1319 C C . PRO A 1 175 ? -16.729 0.623 13.547 1.00 52.28 175 PRO A C 1
ATOM 1321 O O . PRO A 1 175 ? -15.616 1.163 13.698 1.00 52.28 175 PRO A O 1
#